Protein AF-A0A2H0TE61-F1 (afdb_monomer_lite)

Sequence (88 aa):
MEKGIIQILIIFILFVVVLSLLGVSLSSLTQNETLRNNFSFVWHWSSFIWENYLKAPTTAVWNFFVEFIFTPIKEQIKEHPVTEPSQS

Radius of gyration: 21.01 Å; chains: 1; bounding box: 37×49×51 Å

Organism: NCBI:txid1974726

Foldseek 3Di:
DVVVVVVVVVVVVVVQVVCVVVVHHPVCCVPPPVNVVVVVVVVVVVVCCCVPPVVVVVVVVVVCCCVPPVVVVVVCCVVPVPPPPPPD

Secondary structure (DSSP, 8-state):
-HHHHHHHHHHHHHHHHHHHHTT--HHHHHH-HHHHHHHHHHHHHHHHHIIIIIHHHHHHHHHHHIIIIIHHHHHHHHHS--------

pLDDT: mean 86.72, std 10.62, range [53.66, 96.12]

Structure (mmCIF, N/CA/C/O backbone):
data_AF-A0A2H0TE61-F1
#
_entry.id   AF-A0A2H0TE61-F1
#
loop_
_atom_site.group_PDB
_atom_site.id
_atom_site.type_symbol
_atom_site.label_atom_id
_atom_site.label_alt_id
_atom_site.label_comp_id
_atom_site.label_asym_id
_atom_site.label_entity_id
_atom_site.label_seq_id
_atom_site.pdbx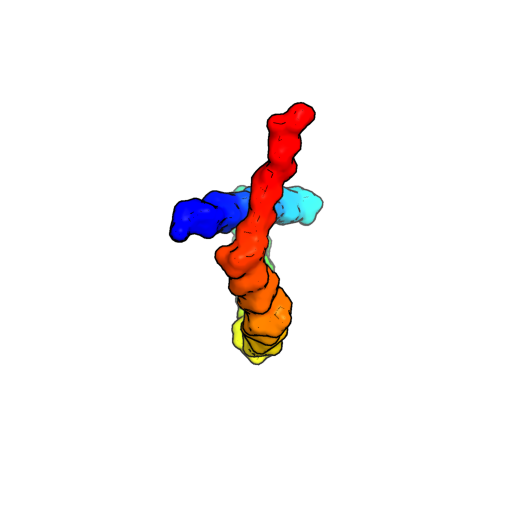_PDB_ins_code
_atom_site.Cartn_x
_atom_site.Cartn_y
_atom_site.Cartn_z
_atom_site.occupancy
_atom_site.B_iso_or_equiv
_atom_site.auth_seq_id
_atom_site.auth_comp_id
_atom_site.auth_asym_id
_atom_site.auth_atom_id
_atom_site.pdbx_PDB_model_num
ATOM 1 N N . MET A 1 1 ? 14.899 8.899 -3.511 1.00 53.97 1 MET A N 1
ATOM 2 C CA . MET A 1 1 ? 14.176 8.422 -2.309 1.00 53.97 1 MET A CA 1
ATOM 3 C C . MET A 1 1 ? 13.279 9.506 -1.708 1.00 53.97 1 MET A C 1
ATOM 5 O O . MET A 1 1 ? 12.170 9.184 -1.312 1.00 53.97 1 MET A O 1
ATOM 9 N N . GLU A 1 2 ? 13.672 10.784 -1.734 1.00 57.81 2 GLU A N 1
ATOM 10 C CA . GLU A 1 2 ? 12.907 11.903 -1.143 1.00 57.81 2 GLU A CA 1
ATOM 11 C C . GLU A 1 2 ? 11.501 12.122 -1.739 1.00 57.81 2 GLU A C 1
ATOM 13 O O . GLU A 1 2 ? 10.546 12.336 -0.996 1.00 57.81 2 GLU A O 1
ATOM 18 N N . LYS A 1 3 ? 11.321 11.968 -3.062 1.00 63.22 3 LYS A N 1
ATOM 19 C CA . LYS A 1 3 ? 9.990 12.078 -3.700 1.00 63.22 3 LYS A CA 1
ATOM 20 C C . LYS A 1 3 ? 8.991 11.000 -3.247 1.00 63.22 3 LYS A C 1
ATOM 22 O O . LYS A 1 3 ? 7.793 11.262 -3.221 1.00 63.22 3 LYS A O 1
ATOM 27 N N . GLY A 1 4 ? 9.469 9.810 -2.869 1.00 70.50 4 GLY A N 1
ATOM 28 C CA . GLY A 1 4 ? 8.598 8.694 -2.480 1.00 70.50 4 GLY A CA 1
ATOM 29 C C . GLY A 1 4 ? 7.903 8.915 -1.137 1.00 70.50 4 GLY A C 1
ATOM 30 O O . GLY A 1 4 ? 6.742 8.548 -0.979 1.00 70.50 4 GLY A O 1
ATOM 31 N N . ILE A 1 5 ? 8.580 9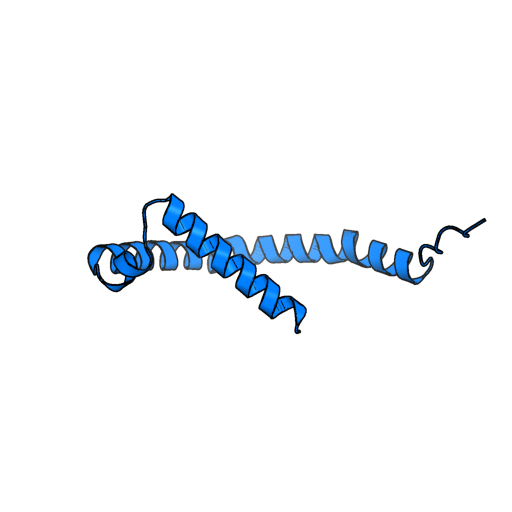.578 -0.193 1.00 84.00 5 ILE A N 1
ATOM 32 C CA . ILE A 1 5 ? 8.037 9.850 1.146 1.00 84.00 5 ILE A CA 1
ATOM 33 C C . ILE A 1 5 ? 6.878 10.848 1.063 1.00 84.00 5 ILE A C 1
ATOM 35 O O . ILE A 1 5 ? 5.822 10.623 1.649 1.00 84.00 5 ILE A O 1
ATOM 39 N N . ILE A 1 6 ? 7.043 11.917 0.281 1.00 87.81 6 ILE A N 1
ATOM 40 C CA . ILE A 1 6 ? 5.998 12.929 0.070 1.00 87.81 6 ILE A CA 1
ATOM 41 C C . ILE A 1 6 ? 4.782 12.330 -0.640 1.00 87.81 6 ILE A C 1
ATOM 43 O O . ILE A 1 6 ? 3.650 12.608 -0.253 1.00 87.81 6 ILE A O 1
ATOM 47 N N . GLN A 1 7 ? 4.992 11.459 -1.629 1.00 83.31 7 GLN A N 1
ATOM 48 C CA . GLN A 1 7 ? 3.893 10.786 -2.320 1.00 83.31 7 GLN A CA 1
ATOM 49 C C . GLN A 1 7 ? 3.109 9.856 -1.382 1.00 83.31 7 GLN A C 1
ATOM 51 O O . GLN A 1 7 ? 1.881 9.870 -1.396 1.00 83.31 7 GLN A O 1
ATOM 56 N N . ILE A 1 8 ? 3.801 9.111 -0.515 1.00 89.62 8 ILE A N 1
ATOM 57 C CA . ILE A 1 8 ? 3.174 8.285 0.527 1.00 89.62 8 ILE A CA 1
ATOM 58 C C . ILE A 1 8 ? 2.384 9.132 1.524 1.00 89.62 8 ILE A C 1
ATOM 60 O O . ILE A 1 8 ? 1.273 8.755 1.889 1.00 89.62 8 ILE A O 1
ATOM 64 N N . LEU A 1 9 ? 2.909 10.292 1.920 1.00 90.56 9 LEU A N 1
ATOM 65 C CA . LEU A 1 9 ? 2.207 11.208 2.814 1.00 90.56 9 LEU A CA 1
ATOM 66 C C . LEU A 1 9 ? 0.911 11.732 2.174 1.00 90.56 9 LEU A C 1
ATOM 68 O O . LEU A 1 9 ? -0.132 11.740 2.822 1.00 90.56 9 LEU A O 1
ATOM 72 N N . ILE A 1 10 ? 0.951 12.100 0.890 1.00 93.50 10 ILE A N 1
ATOM 73 C CA . ILE A 1 10 ? -0.234 12.541 0.135 1.00 93.50 10 ILE A CA 1
ATOM 74 C C . ILE A 1 10 ? -1.265 11.410 0.032 1.00 93.50 10 ILE A C 1
ATOM 76 O O . ILE A 1 10 ? -2.447 11.637 0.282 1.00 93.50 10 ILE A O 1
ATOM 80 N N . ILE A 1 11 ? -0.826 10.188 -0.280 1.00 93.75 11 ILE A N 1
ATOM 81 C CA . ILE A 1 11 ? -1.699 9.006 -0.330 1.00 93.75 11 ILE A CA 1
ATOM 82 C C . ILE A 1 11 ? -2.338 8.748 1.040 1.00 93.75 11 ILE A C 1
ATOM 84 O O . ILE A 1 11 ? -3.533 8.476 1.115 1.00 93.75 11 ILE A O 1
ATOM 88 N N . PHE A 1 12 ? -1.575 8.879 2.126 1.00 89.62 12 PHE A N 1
ATOM 89 C CA . PHE A 1 12 ? -2.082 8.697 3.483 1.00 89.62 12 PHE A CA 1
ATOM 90 C C . PHE A 1 12 ? -3.128 9.756 3.856 1.00 89.62 12 PHE A C 1
ATOM 92 O O . PHE A 1 12 ? -4.182 9.417 4.389 1.00 89.62 12 PHE A O 1
ATOM 99 N N . ILE A 1 13 ? -2.888 11.027 3.519 1.00 93.06 13 ILE A N 1
ATOM 100 C CA . ILE A 1 13 ? -3.861 12.109 3.735 1.00 93.06 13 ILE A CA 1
ATOM 101 C C . ILE A 1 13 ? -5.145 11.841 2.941 1.00 93.06 13 ILE A C 1
ATOM 103 O O . ILE A 1 13 ? -6.238 11.926 3.498 1.00 93.06 13 ILE A O 1
ATOM 107 N N . LEU A 1 14 ? -5.030 11.466 1.663 1.00 95.81 14 LEU A N 1
ATOM 108 C CA . LEU A 1 14 ? -6.185 11.118 0.832 1.00 95.81 14 LEU A CA 1
ATOM 109 C C . LEU A 1 14 ? -6.963 9.934 1.408 1.00 95.81 14 LEU A C 1
ATOM 111 O O . LEU A 1 14 ? -8.188 9.973 1.453 1.00 95.81 14 LEU A O 1
ATOM 115 N N . PHE A 1 15 ? -6.267 8.909 1.897 1.00 90.06 15 PHE A N 1
ATOM 116 C CA . PHE A 1 15 ? -6.892 7.766 2.551 1.00 90.06 15 PHE A CA 1
ATOM 117 C C . PHE A 1 15 ? -7.710 8.191 3.780 1.00 90.06 15 PHE A C 1
ATOM 119 O O . PHE A 1 15 ? -8.878 7.825 3.895 1.00 90.06 15 PHE A O 1
ATOM 126 N N . VAL A 1 16 ? -7.148 9.035 4.653 1.00 89.38 16 VAL A N 1
ATOM 127 C CA . VAL A 1 16 ? -7.857 9.607 5.814 1.00 89.38 16 VAL A CA 1
ATOM 128 C C . VAL A 1 16 ? -9.099 10.406 5.392 1.00 89.38 16 VAL A C 1
ATOM 130 O O . VAL A 1 16 ? -10.153 10.285 6.024 1.00 89.38 16 VAL A O 1
ATOM 133 N N . VAL A 1 17 ? -9.006 11.193 4.315 1.00 93.56 17 VAL A N 1
ATOM 134 C CA . VAL A 1 17 ? -10.144 11.949 3.765 1.00 93.56 17 VAL A CA 1
ATOM 135 C C . VAL A 1 17 ? -11.235 11.004 3.262 1.00 93.56 17 VAL A C 1
ATOM 137 O O . VAL A 1 17 ? -12.397 11.194 3.607 1.00 93.56 17 VAL A O 1
ATOM 140 N N . VAL A 1 18 ? -10.882 9.962 2.505 1.00 92.62 18 VAL A N 1
ATOM 141 C CA . VAL A 1 18 ? -11.846 8.968 2.003 1.00 92.62 18 VAL A CA 1
ATOM 142 C C . VAL A 1 18 ? -12.560 8.265 3.156 1.00 92.62 18 VAL A C 1
ATOM 144 O O . VAL A 1 18 ? -13.784 8.176 3.141 1.00 92.62 18 VAL A O 1
ATOM 147 N N . LEU A 1 19 ? -11.832 7.825 4.187 1.00 86.12 19 LEU A N 1
ATOM 148 C CA . LEU A 1 19 ? -12.448 7.231 5.378 1.00 86.12 19 LEU A CA 1
ATOM 149 C C . LEU A 1 19 ? -13.425 8.196 6.061 1.00 86.12 19 LEU A C 1
ATOM 151 O O . LEU A 1 19 ? -14.534 7.797 6.418 1.00 86.12 19 LEU A O 1
ATOM 155 N N . SER A 1 20 ? -13.047 9.472 6.165 1.00 86.62 20 SER A N 1
ATOM 156 C CA . SER A 1 20 ? -13.908 10.508 6.742 1.00 86.62 20 SER A CA 1
ATOM 157 C C . SER A 1 20 ? -15.177 10.733 5.909 1.00 86.62 20 SER A C 1
ATOM 159 O O . SER A 1 20 ? -16.254 10.888 6.480 1.00 86.62 20 SER A O 1
ATOM 161 N N . LEU A 1 21 ? -15.083 10.693 4.573 1.00 92.12 21 LEU A N 1
ATOM 162 C CA . LEU A 1 21 ? -16.236 10.789 3.663 1.00 92.12 21 LEU A CA 1
ATOM 163 C C . LEU A 1 21 ? -17.171 9.576 3.761 1.00 92.12 21 LEU A C 1
ATOM 165 O O . LEU A 1 21 ? -18.379 9.719 3.594 1.00 92.12 21 LEU A O 1
ATOM 169 N N . LEU A 1 22 ? -16.633 8.398 4.082 1.00 88.00 22 LEU A N 1
ATOM 170 C CA . LEU A 1 22 ? -17.410 7.190 4.378 1.00 88.00 22 LEU A CA 1
ATOM 171 C C . LEU A 1 22 ? -18.068 7.227 5.774 1.00 88.00 22 LEU A C 1
ATOM 173 O O . LEU A 1 22 ? -18.684 6.247 6.188 1.00 88.00 22 LEU A O 1
ATOM 177 N N . GLY A 1 23 ? -17.943 8.339 6.508 1.00 84.12 23 GLY A N 1
ATOM 178 C CA . GLY A 1 23 ? -18.517 8.526 7.843 1.00 84.12 23 GLY A CA 1
ATOM 179 C C . GLY A 1 23 ? -17.701 7.886 8.968 1.00 84.12 23 GLY A C 1
ATOM 180 O O . GLY A 1 23 ? -18.167 7.819 10.105 1.00 84.12 23 GLY A O 1
ATOM 181 N N . VAL A 1 24 ? -16.484 7.420 8.676 1.00 85.25 24 VAL A N 1
ATOM 182 C CA . VAL A 1 24 ? -15.609 6.740 9.632 1.00 85.25 24 VAL A CA 1
ATOM 183 C C . VAL A 1 24 ? -14.475 7.676 10.039 1.00 85.25 24 VAL A C 1
ATOM 185 O O . VAL A 1 24 ? -13.595 8.004 9.248 1.00 85.25 24 VAL A O 1
ATOM 188 N N . SER A 1 25 ? -14.454 8.089 11.307 1.00 85.06 25 SER A N 1
ATOM 189 C CA . SER A 1 25 ? -13.337 8.875 11.847 1.00 85.06 25 SER A CA 1
ATOM 190 C C . SER A 1 25 ? -12.217 7.964 12.363 1.00 85.06 25 SER A C 1
ATOM 192 O O . SER A 1 25 ? -12.489 6.908 12.943 1.00 85.06 25 SER A O 1
ATOM 194 N N . LEU A 1 26 ? -10.950 8.381 12.251 1.00 82.12 26 LEU A N 1
ATOM 195 C CA . LEU A 1 26 ? -9.837 7.613 12.836 1.00 82.12 26 LEU A CA 1
ATOM 196 C C . LEU A 1 26 ? -9.957 7.461 14.354 1.00 82.12 26 LEU A C 1
ATOM 198 O O . LEU A 1 26 ? -9.614 6.409 14.884 1.00 82.12 26 LEU A O 1
ATOM 202 N N . SER A 1 27 ? -10.498 8.470 15.044 1.00 83.81 27 SER A N 1
ATOM 203 C CA . SER A 1 27 ? -10.771 8.382 16.484 1.00 83.81 27 SER A CA 1
ATOM 204 C C . SER A 1 27 ? -11.769 7.266 16.793 1.00 83.81 27 SER A C 1
ATOM 206 O O . SER A 1 27 ? -11.561 6.480 17.711 1.00 83.81 27 SER A O 1
ATOM 208 N N . SER A 1 28 ? -12.834 7.142 15.994 1.00 84.38 28 SER A N 1
ATOM 209 C CA . SER A 1 28 ? -13.814 6.069 16.179 1.00 84.38 28 SER A CA 1
ATOM 210 C C . SER A 1 28 ? -13.236 4.682 15.892 1.00 84.38 28 SER A C 1
ATOM 212 O O . SER A 1 28 ? -13.609 3.731 16.571 1.00 84.38 28 SER A O 1
ATOM 214 N N . LEU A 1 29 ? -12.283 4.558 14.960 1.00 82.81 29 LEU A N 1
ATOM 215 C CA . LEU A 1 29 ? -11.606 3.287 14.674 1.00 82.81 29 LEU A CA 1
ATOM 216 C C . LEU A 1 29 ? -10.726 2.809 15.834 1.00 82.81 29 LEU A C 1
ATOM 218 O O . LEU A 1 29 ? -10.607 1.606 16.053 1.00 82.81 29 LEU A O 1
ATOM 222 N N . THR A 1 30 ? -10.096 3.726 16.571 1.00 82.81 30 THR A N 1
ATOM 223 C CA . THR A 1 30 ? -9.214 3.364 17.691 1.00 82.81 30 THR A CA 1
ATOM 224 C C . THR A 1 30 ? -9.976 3.172 18.999 1.00 82.81 30 THR A C 1
ATOM 226 O O . THR A 1 30 ? -9.590 2.326 19.804 1.00 82.81 30 THR A O 1
ATOM 229 N N . GLN A 1 31 ? -11.066 3.914 19.202 1.00 89.75 31 GLN A N 1
ATOM 230 C CA . GLN A 1 31 ? -11.857 3.886 20.436 1.00 89.75 31 GLN A CA 1
ATOM 231 C C . GLN A 1 31 ? -12.965 2.825 20.432 1.00 89.75 31 GLN A C 1
ATOM 233 O O . GLN A 1 31 ? -13.357 2.354 21.496 1.00 89.75 31 GLN A O 1
ATOM 238 N N . ASN A 1 32 ? -13.482 2.437 19.262 1.00 88.56 32 ASN A N 1
ATOM 239 C CA . ASN A 1 32 ? -14.555 1.454 19.157 1.00 88.56 32 ASN A CA 1
ATOM 240 C C . ASN A 1 32 ? -13.998 0.078 18.774 1.00 88.56 32 ASN A C 1
ATOM 242 O O . ASN A 1 32 ? -13.556 -0.148 17.647 1.00 88.56 32 ASN A O 1
ATOM 246 N N . GLU A 1 33 ? -14.074 -0.868 19.707 1.00 89.56 33 GLU A N 1
ATOM 247 C CA . GLU A 1 33 ? -13.580 -2.231 19.507 1.00 89.56 33 GLU A CA 1
ATOM 248 C C . GLU A 1 33 ? -14.291 -2.972 18.363 1.00 89.56 33 GLU A C 1
ATOM 250 O O . GLU A 1 33 ? -13.654 -3.706 17.607 1.00 89.56 33 GLU A O 1
ATOM 255 N N . THR A 1 34 ? -15.590 -2.728 18.165 1.00 89.88 34 THR A N 1
ATOM 256 C CA . THR A 1 34 ? -16.354 -3.349 17.072 1.00 89.88 34 THR A CA 1
ATOM 257 C C . THR A 1 34 ? -15.885 -2.832 15.717 1.00 89.88 34 THR A C 1
ATOM 259 O O . THR A 1 34 ? -15.629 -3.628 14.813 1.00 89.88 34 THR A O 1
ATOM 262 N N . LEU A 1 35 ? -15.724 -1.515 15.562 1.00 86.19 35 LEU A N 1
ATOM 263 C CA . LEU A 1 35 ? -15.207 -0.937 14.319 1.00 86.19 35 LEU A CA 1
ATOM 264 C C . LEU A 1 35 ? -13.777 -1.405 14.048 1.00 86.19 35 LEU A C 1
ATOM 266 O O . LEU A 1 35 ? -13.479 -1.804 12.924 1.00 86.19 35 LEU A O 1
ATOM 270 N N . ARG A 1 36 ? -12.921 -1.441 15.077 1.00 88.19 36 ARG A N 1
ATOM 271 C CA . ARG A 1 36 ? -11.547 -1.944 14.966 1.00 88.19 36 ARG A CA 1
ATOM 272 C C . ARG A 1 36 ? -11.505 -3.381 14.445 1.00 88.19 36 ARG A C 1
ATOM 274 O O . ARG A 1 36 ? -10.743 -3.673 13.526 1.00 88.19 36 ARG A O 1
ATOM 281 N N . ASN A 1 37 ? -12.343 -4.263 14.991 1.00 90.38 37 ASN A N 1
ATOM 282 C CA . ASN A 1 37 ? -12.385 -5.671 14.594 1.00 90.38 37 ASN A CA 1
ATOM 283 C C . ASN A 1 37 ? -12.927 -5.855 13.167 1.00 90.38 37 ASN A C 1
ATOM 285 O O . ASN A 1 37 ? -12.337 -6.604 12.390 1.00 90.38 37 ASN A O 1
ATOM 289 N N . ASN A 1 38 ? -13.984 -5.129 12.782 1.00 89.06 38 ASN A N 1
ATOM 290 C CA . ASN A 1 38 ? -14.511 -5.166 11.412 1.00 89.06 38 ASN A CA 1
ATOM 291 C C . ASN A 1 38 ? -13.485 -4.649 10.394 1.00 89.06 38 ASN A C 1
ATOM 293 O O . ASN A 1 38 ? -13.262 -5.273 9.359 1.00 89.06 38 ASN A O 1
ATOM 297 N N . PHE A 1 39 ? -12.816 -3.536 10.701 1.00 89.19 39 PHE A N 1
ATOM 298 C CA . PHE A 1 39 ? -11.810 -2.956 9.816 1.00 89.19 39 PHE A CA 1
ATOM 299 C C . PHE A 1 39 ? -10.583 -3.864 9.687 1.00 89.19 39 PHE A C 1
ATOM 301 O O . PHE A 1 39 ? -10.073 -4.051 8.586 1.00 89.19 39 PHE A O 1
ATOM 308 N N . SER A 1 40 ? -10.145 -4.489 10.786 1.00 89.19 40 SER A N 1
ATOM 309 C CA . SER A 1 40 ? -9.070 -5.486 10.763 1.00 89.19 40 SER A CA 1
ATOM 310 C C . SER A 1 40 ? -9.444 -6.707 9.923 1.00 89.19 40 SER A C 1
ATOM 312 O O . SER A 1 40 ? -8.617 -7.176 9.145 1.00 89.19 40 SER A O 1
ATOM 314 N N . PHE A 1 41 ? -10.685 -7.189 10.017 1.00 90.88 41 PHE A N 1
ATOM 315 C CA . PHE A 1 41 ? -11.174 -8.285 9.183 1.00 90.88 41 PHE A CA 1
ATOM 316 C C . PHE A 1 41 ? -11.147 -7.924 7.692 1.00 90.88 41 PHE A C 1
ATOM 318 O O . PHE A 1 41 ? -10.557 -8.654 6.894 1.00 90.88 41 PHE A O 1
ATOM 325 N N . VAL A 1 42 ? -11.719 -6.774 7.318 1.00 90.06 42 VAL A N 1
ATOM 326 C CA . VAL A 1 42 ? -11.729 -6.298 5.924 1.00 90.06 42 VAL A CA 1
ATOM 327 C C . VAL A 1 42 ? -10.308 -6.085 5.415 1.00 90.06 42 VAL A C 1
ATOM 329 O O . VAL A 1 42 ? -9.996 -6.478 4.292 1.00 90.06 42 VAL A O 1
ATOM 332 N N . TRP A 1 43 ? -9.432 -5.508 6.238 1.00 88.81 43 TRP A N 1
ATOM 333 C CA . TRP A 1 43 ? -8.031 -5.296 5.894 1.00 88.81 43 TRP A CA 1
ATOM 334 C C . TRP A 1 43 ? -7.295 -6.615 5.657 1.00 88.81 43 TRP A C 1
ATOM 336 O O . TRP A 1 43 ? -6.652 -6.759 4.622 1.00 88.81 43 TRP A O 1
ATOM 346 N N . HIS A 1 44 ? -7.422 -7.592 6.561 1.00 94.69 44 HIS A N 1
ATOM 347 C CA . HIS A 1 44 ? -6.805 -8.912 6.402 1.00 94.69 44 HIS A CA 1
ATOM 348 C C . HIS A 1 44 ? -7.329 -9.659 5.178 1.00 94.69 44 HIS A C 1
ATOM 350 O O . HIS A 1 44 ? -6.558 -10.289 4.461 1.00 94.69 44 HIS A O 1
ATOM 356 N N . TRP A 1 45 ? -8.631 -9.591 4.915 1.00 94.25 45 TRP A N 1
ATOM 357 C CA . TRP A 1 45 ? -9.210 -10.228 3.740 1.00 94.25 45 TRP A CA 1
ATOM 358 C C . TRP A 1 45 ? -8.734 -9.560 2.444 1.00 94.25 45 TRP A C 1
ATOM 360 O O . TRP A 1 45 ? -8.316 -10.237 1.506 1.00 94.25 45 TRP A O 1
ATOM 370 N N . SER A 1 46 ? -8.713 -8.226 2.418 1.00 91.94 46 SER A N 1
ATOM 371 C CA . SER A 1 46 ? -8.233 -7.453 1.269 1.00 91.94 46 SER A CA 1
ATOM 372 C C . SER A 1 46 ? -6.744 -7.688 1.013 1.00 91.94 46 SER A C 1
ATOM 374 O O . SER A 1 46 ? -6.344 -7.882 -0.134 1.00 91.94 46 SER A O 1
ATOM 376 N N . SER A 1 47 ? -5.920 -7.724 2.065 1.00 93.00 47 SER A N 1
ATOM 377 C CA . SER A 1 47 ? -4.488 -8.006 1.943 1.00 93.00 47 SER A CA 1
ATOM 378 C C . SER A 1 47 ? -4.232 -9.447 1.513 1.00 93.00 47 SER A C 1
ATOM 380 O O . SER A 1 47 ? -3.379 -9.677 0.661 1.00 93.00 47 SER A O 1
ATOM 382 N N . PHE A 1 48 ? -5.013 -10.411 2.006 1.00 94.69 48 PHE A N 1
ATOM 383 C CA . PHE A 1 48 ? -4.955 -11.793 1.541 1.00 94.69 48 PHE A CA 1
ATOM 384 C C . PHE A 1 48 ? -5.273 -11.893 0.047 1.00 94.69 48 PHE A C 1
ATOM 386 O O . PHE A 1 48 ? -4.533 -12.543 -0.691 1.00 94.69 48 PHE A O 1
ATOM 393 N N . ILE A 1 49 ? -6.331 -11.226 -0.424 1.00 95.50 49 ILE A N 1
ATOM 394 C CA . ILE A 1 49 ? -6.675 -11.214 -1.851 1.00 95.50 49 ILE A CA 1
ATOM 395 C C . ILE A 1 49 ? -5.560 -10.579 -2.675 1.00 95.50 49 ILE A C 1
ATOM 397 O O . ILE A 1 49 ? -5.162 -11.119 -3.710 1.00 95.50 49 ILE A O 1
ATOM 401 N N . TRP A 1 50 ? -5.042 -9.444 -2.208 1.00 92.69 50 TRP A N 1
ATOM 402 C CA . TRP A 1 50 ? -3.947 -8.760 -2.871 1.00 92.69 50 TRP A CA 1
ATOM 403 C C . TRP A 1 50 ? -2.727 -9.670 -3.010 1.00 92.69 50 TRP A C 1
ATOM 405 O O . TRP A 1 50 ? -2.291 -9.928 -4.127 1.00 92.69 50 TRP A O 1
ATOM 415 N N . GLU A 1 51 ? -2.219 -10.208 -1.903 1.00 95.38 51 GLU A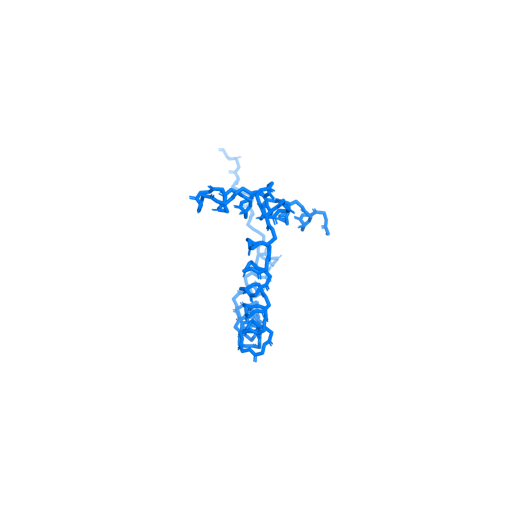 N 1
ATOM 416 C CA . GLU A 1 51 ? -0.996 -11.014 -1.882 1.00 95.38 51 GLU A CA 1
ATOM 417 C C . GLU A 1 51 ? -1.129 -12.322 -2.671 1.00 95.38 51 GLU A C 1
ATOM 419 O O . GLU A 1 51 ? -0.196 -12.699 -3.377 1.00 95.38 51 GLU A O 1
ATOM 424 N N . ASN A 1 52 ? -2.281 -12.997 -2.597 1.00 96.12 52 ASN A N 1
ATOM 425 C CA . ASN A 1 52 ? -2.443 -14.329 -3.186 1.00 96.12 52 ASN A CA 1
ATOM 426 C C . ASN A 1 52 ? -2.944 -14.315 -4.635 1.00 96.12 52 ASN A C 1
ATOM 428 O O . ASN A 1 52 ? -2.651 -15.251 -5.375 1.00 96.12 52 ASN A O 1
ATOM 432 N N . TYR A 1 53 ? -3.685 -13.285 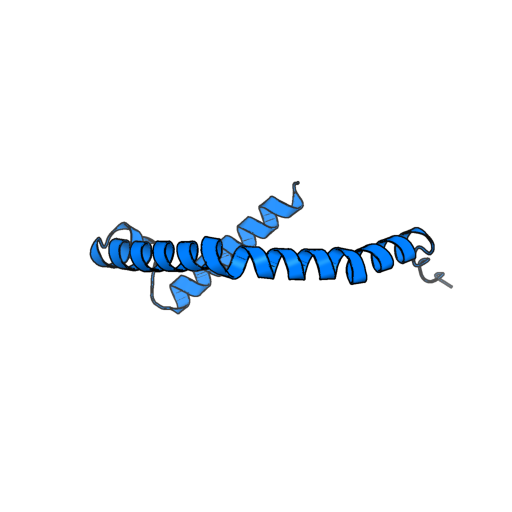-5.056 1.00 93.19 53 TYR A N 1
ATOM 433 C CA . TYR A 1 53 ? -4.346 -13.287 -6.369 1.00 93.19 53 TYR A CA 1
ATOM 434 C C . TYR A 1 53 ? -3.962 -12.102 -7.244 1.00 93.19 53 TYR A C 1
ATOM 436 O O . TYR A 1 53 ? -3.748 -12.280 -8.439 1.00 93.19 53 TYR A O 1
ATOM 444 N N . LEU A 1 54 ? -3.880 -10.892 -6.686 1.00 94.12 54 LEU A N 1
ATOM 445 C CA . LEU A 1 54 ? -3.725 -9.681 -7.500 1.00 94.12 54 LEU A CA 1
ATOM 446 C C . LEU A 1 54 ? -2.269 -9.256 -7.676 1.00 94.12 54 LEU A C 1
ATOM 448 O O . LEU A 1 54 ? -1.921 -8.686 -8.707 1.00 94.12 54 LEU A O 1
ATOM 452 N N . LYS A 1 55 ? -1.396 -9.550 -6.715 1.00 94.69 55 LYS A N 1
ATOM 453 C CA . LYS A 1 55 ? -0.002 -9.104 -6.721 1.00 94.69 55 LYS A 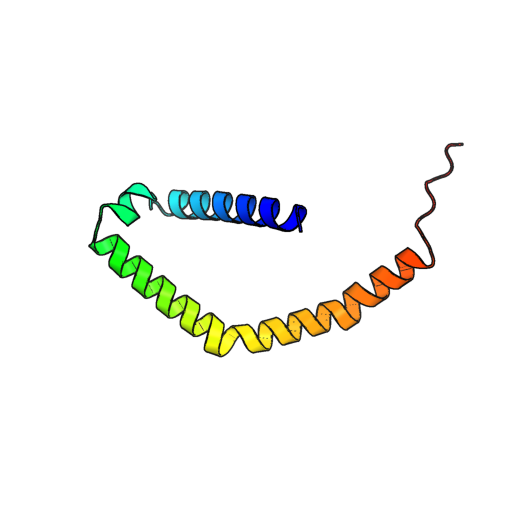CA 1
ATOM 454 C C . LYS A 1 55 ? 0.755 -9.618 -7.936 1.00 94.69 55 LYS A C 1
ATOM 456 O O . LYS A 1 55 ? 1.364 -8.822 -8.647 1.00 94.69 55 LYS A O 1
ATOM 461 N N . ALA A 1 56 ? 0.698 -10.922 -8.197 1.00 92.44 56 ALA A N 1
ATOM 462 C CA . ALA A 1 56 ? 1.388 -11.539 -9.328 1.00 92.44 56 ALA A CA 1
ATOM 463 C C . ALA A 1 56 ? 0.962 -10.953 -10.693 1.00 92.44 56 ALA A C 1
ATOM 465 O O . ALA A 1 56 ? 1.833 -10.432 -11.394 1.00 92.44 56 ALA A O 1
ATOM 466 N N . PRO A 1 57 ? -0.333 -10.941 -11.075 1.00 93.06 57 PRO A N 1
ATOM 467 C CA . PRO A 1 57 ? -0.747 -10.363 -12.351 1.00 93.06 57 PRO A CA 1
ATOM 468 C C . PRO A 1 57 ? -0.500 -8.855 -12.412 1.00 93.06 57 PRO A C 1
ATOM 470 O O . PRO A 1 57 ? -0.047 -8.365 -13.440 1.00 93.06 57 PRO A O 1
ATOM 473 N N . THR A 1 58 ? -0.712 -8.113 -11.319 1.00 94.19 58 THR A N 1
ATOM 474 C CA . THR A 1 58 ? -0.457 -6.662 -11.312 1.00 94.19 58 THR A CA 1
ATOM 475 C C . THR A 1 58 ? 1.024 -6.358 -11.508 1.00 94.19 58 THR A C 1
ATOM 477 O O . THR A 1 58 ? 1.371 -5.436 -12.239 1.00 94.19 58 THR A O 1
ATOM 480 N N . THR A 1 59 ? 1.908 -7.162 -10.915 1.00 94.69 59 THR A N 1
ATOM 481 C CA . THR A 1 59 ? 3.359 -7.025 -11.096 1.00 94.69 59 THR A CA 1
ATOM 482 C C . THR A 1 59 ? 3.760 -7.355 -12.530 1.00 94.69 59 THR A C 1
ATOM 484 O O . THR A 1 59 ? 4.549 -6.627 -13.122 1.00 94.69 59 THR A O 1
ATOM 487 N N . ALA A 1 60 ? 3.186 -8.405 -13.121 1.00 93.50 60 ALA A N 1
ATOM 488 C CA . ALA A 1 60 ? 3.434 -8.758 -14.516 1.00 93.50 60 ALA A CA 1
ATOM 489 C C . ALA A 1 60 ? 2.980 -7.648 -15.480 1.00 93.50 60 ALA A C 1
ATOM 491 O O . ALA A 1 60 ? 3.747 -7.240 -16.349 1.00 93.50 60 ALA A O 1
ATOM 492 N N . VAL A 1 61 ? 1.770 -7.112 -15.287 1.00 95.81 61 VAL A N 1
ATOM 493 C CA . VAL A 1 61 ? 1.240 -5.992 -16.081 1.00 95.81 61 VAL A CA 1
ATOM 494 C C . VAL A 1 61 ? 2.101 -4.742 -15.909 1.00 95.81 61 VAL A C 1
ATOM 496 O O . VAL A 1 61 ? 2.418 -4.077 -16.893 1.00 95.81 61 VAL A O 1
ATOM 499 N N . TRP A 1 62 ? 2.513 -4.431 -14.679 1.00 93.94 62 TRP A N 1
ATOM 500 C CA . TRP A 1 62 ? 3.380 -3.289 -14.405 1.00 93.94 62 TRP A CA 1
ATOM 501 C C . TRP A 1 62 ? 4.743 -3.430 -15.082 1.00 93.94 62 TRP A C 1
ATOM 503 O O . TRP A 1 62 ? 5.196 -2.500 -15.743 1.00 93.94 62 TRP A O 1
ATOM 513 N N . ASN A 1 63 ? 5.371 -4.601 -14.975 1.00 95.69 63 ASN A N 1
ATOM 514 C CA . ASN A 1 63 ? 6.658 -4.869 -15.611 1.00 95.69 63 ASN A CA 1
ATOM 515 C C . ASN A 1 63 ? 6.551 -4.770 -17.134 1.00 95.69 63 ASN A C 1
ATOM 517 O O . ASN A 1 63 ? 7.371 -4.092 -17.744 1.00 95.69 63 ASN A O 1
ATOM 521 N N . PHE A 1 64 ? 5.503 -5.347 -17.730 1.00 95.69 64 PHE A N 1
ATOM 522 C CA . PHE A 1 64 ? 5.231 -5.212 -19.161 1.00 95.69 64 PHE A CA 1
ATOM 523 C C . PHE A 1 64 ? 5.088 -3.740 -19.565 1.00 95.69 64 PHE A C 1
ATOM 525 O O . PHE A 1 64 ? 5.713 -3.283 -20.518 1.00 95.69 64 PHE A O 1
ATOM 532 N N . PHE A 1 65 ? 4.307 -2.960 -18.819 1.00 95.50 65 PHE A N 1
ATOM 533 C CA . PHE A 1 65 ? 4.138 -1.539 -19.103 1.00 95.50 65 PHE A CA 1
ATOM 534 C C . PHE A 1 65 ? 5.465 -0.769 -19.013 1.00 95.50 65 PHE A C 1
ATOM 536 O O . PHE A 1 65 ? 5.785 0.039 -19.886 1.00 95.50 65 PHE A O 1
ATOM 543 N N . VAL A 1 66 ? 6.263 -1.025 -17.975 1.00 93.81 66 VAL A N 1
ATOM 544 C CA . VAL A 1 66 ? 7.560 -0.364 -17.795 1.00 93.81 66 VAL A CA 1
ATOM 545 C C . VAL A 1 66 ? 8.539 -0.744 -18.904 1.00 93.81 66 VAL A C 1
ATOM 547 O O . VAL A 1 66 ? 9.225 0.129 -19.431 1.00 93.81 66 VAL A O 1
ATOM 550 N N . GLU A 1 67 ? 8.607 -2.017 -19.274 1.00 95.00 67 GLU A N 1
ATOM 551 C CA . GLU A 1 67 ? 9.542 -2.519 -20.279 1.00 95.00 67 GLU A CA 1
ATOM 552 C C . GLU A 1 67 ? 9.175 -2.041 -21.688 1.00 95.00 67 GLU A C 1
ATOM 554 O O . GLU A 1 67 ? 10.019 -1.481 -22.382 1.00 95.00 67 GLU A O 1
ATOM 559 N N . PHE A 1 68 ? 7.908 -2.174 -22.087 1.00 93.50 68 PHE A N 1
ATOM 560 C CA . PHE A 1 68 ? 7.489 -1.910 -23.467 1.00 93.50 68 PHE A CA 1
ATOM 561 C C . PHE A 1 68 ? 7.062 -0.471 -23.736 1.00 93.50 68 PHE A C 1
ATOM 563 O O . PHE A 1 68 ? 7.144 -0.023 -24.876 1.00 93.50 68 PHE A O 1
ATOM 570 N N . ILE A 1 69 ? 6.583 0.257 -22.726 1.00 92.88 69 ILE A N 1
ATOM 571 C CA . ILE A 1 69 ? 6.098 1.630 -22.909 1.00 92.88 69 ILE A CA 1
ATOM 572 C C . ILE A 1 69 ? 7.079 2.618 -22.289 1.00 92.88 69 ILE A C 1
ATOM 574 O O . ILE A 1 69 ? 7.566 3.522 -22.961 1.00 92.88 69 ILE A O 1
ATOM 578 N N . PHE A 1 70 ? 7.398 2.461 -21.004 1.00 91.19 70 PHE A N 1
ATOM 579 C CA . PHE A 1 70 ? 8.110 3.509 -20.271 1.00 91.19 70 PHE A CA 1
ATOM 580 C C . PHE A 1 70 ? 9.609 3.588 -20.602 1.00 91.19 70 PHE A C 1
ATOM 582 O O . PHE A 1 70 ? 10.140 4.681 -20.793 1.00 91.19 70 PHE A O 1
ATOM 589 N N . THR A 1 71 ? 10.291 2.444 -20.679 1.00 93.12 71 THR A N 1
ATOM 590 C CA . THR A 1 71 ? 11.725 2.350 -21.007 1.00 93.12 71 THR A CA 1
ATOM 591 C C . THR A 1 71 ? 12.061 2.960 -22.371 1.00 93.12 71 THR A C 1
ATOM 593 O O . THR A 1 71 ? 12.884 3.877 -22.390 1.00 93.12 71 THR A O 1
ATOM 596 N N . PRO A 1 72 ? 11.407 2.574 -23.486 1.00 91.94 72 PRO A N 1
ATOM 597 C CA . PRO A 1 72 ? 11.735 3.144 -24.792 1.00 91.94 72 PRO A CA 1
ATOM 598 C C . PRO A 1 72 ? 11.454 4.648 -24.858 1.00 91.94 72 PRO A C 1
ATOM 600 O O . PRO A 1 72 ? 12.257 5.395 -25.407 1.00 91.94 72 PRO A O 1
ATOM 603 N N . ILE A 1 73 ? 10.372 5.131 -24.235 1.00 92.00 73 ILE A N 1
ATOM 604 C CA . ILE A 1 73 ? 10.099 6.576 -24.143 1.00 92.00 73 ILE A CA 1
ATOM 605 C C . ILE A 1 73 ? 11.241 7.295 -23.413 1.00 92.00 73 ILE A C 1
ATOM 607 O O . ILE A 1 73 ? 11.704 8.347 -23.852 1.00 92.00 73 ILE A O 1
ATOM 611 N N . LYS A 1 74 ? 11.720 6.731 -22.300 1.00 91.62 74 LYS A N 1
ATOM 612 C CA . LYS A 1 74 ? 12.808 7.320 -21.514 1.00 91.62 74 LYS A CA 1
ATOM 613 C C . LYS A 1 74 ? 14.128 7.359 -22.289 1.00 91.62 74 LYS A C 1
ATOM 615 O O . LYS A 1 74 ? 14.864 8.335 -22.161 1.00 91.62 74 LYS A O 1
ATOM 620 N N . GLU A 1 75 ? 14.431 6.322 -23.064 1.00 90.69 75 GLU A N 1
ATOM 621 C CA . GLU A 1 75 ? 15.625 6.261 -23.915 1.00 90.69 75 GLU A CA 1
ATOM 622 C C . GLU A 1 75 ? 15.554 7.280 -25.054 1.00 90.69 75 GLU A C 1
ATOM 624 O O . GLU A 1 75 ? 16.485 8.063 -25.218 1.00 90.69 75 GLU A O 1
ATOM 629 N N . GLN A 1 76 ? 14.413 7.380 -25.741 1.00 88.19 76 GLN A N 1
ATOM 630 C CA . GLN A 1 76 ? 14.191 8.378 -26.792 1.00 88.19 76 GLN A CA 1
ATOM 631 C C . GLN A 1 76 ? 14.348 9.816 -26.278 1.00 88.19 76 GLN A C 1
ATOM 633 O O . GLN A 1 76 ? 15.016 10.626 -26.911 1.00 88.19 76 GLN A O 1
ATOM 638 N N . ILE A 1 77 ? 13.802 10.134 -25.099 1.00 89.50 77 ILE A N 1
ATOM 639 C CA . ILE A 1 77 ? 13.966 11.461 -24.477 1.00 89.50 77 ILE A CA 1
ATOM 640 C C . ILE A 1 77 ? 15.432 11.733 -24.115 1.00 89.50 77 ILE A C 1
ATOM 642 O O . ILE A 1 77 ? 15.878 12.878 -24.135 1.00 89.50 77 ILE A O 1
ATOM 646 N N . LYS A 1 78 ? 16.191 10.697 -23.751 1.00 88.00 78 LYS A N 1
ATOM 647 C CA . LYS A 1 78 ? 17.608 10.836 -23.410 1.00 88.00 78 LYS A CA 1
ATOM 648 C C . LYS A 1 78 ? 18.472 11.076 -24.653 1.00 88.00 78 LYS A C 1
ATOM 650 O O . LYS A 1 78 ? 19.418 11.853 -24.570 1.00 88.00 78 LYS A O 1
ATOM 655 N N . GLU A 1 79 ? 18.167 10.409 -25.764 1.00 84.94 79 GLU A N 1
ATOM 656 C CA . GLU A 1 79 ? 18.885 10.550 -27.041 1.00 84.94 79 GLU A CA 1
ATOM 657 C C . GLU A 1 79 ? 18.500 11.830 -27.792 1.00 84.94 79 GLU A C 1
ATOM 659 O O . GLU A 1 79 ? 19.356 12.489 -28.382 1.00 84.94 79 GLU A O 1
ATOM 664 N N . HIS A 1 80 ? 17.232 12.226 -27.705 1.00 78.81 80 HIS A N 1
ATOM 665 C CA . HIS A 1 80 ? 16.691 13.455 -28.270 1.00 78.81 80 HIS A CA 1
ATOM 666 C C . HIS A 1 80 ? 16.064 14.297 -27.155 1.00 78.81 80 HIS A C 1
ATOM 668 O O . HIS A 1 80 ? 14.834 14.338 -27.025 1.00 78.81 80 HIS A O 1
ATOM 674 N N . PRO A 1 81 ? 16.887 14.968 -26.323 1.00 74.31 81 PRO A N 1
ATOM 675 C CA . PRO A 1 81 ? 16.361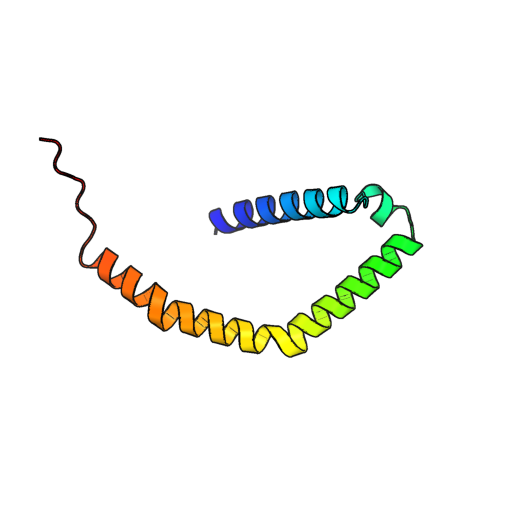 15.878 -25.321 1.00 74.31 81 PRO A CA 1
ATOM 676 C C . PRO A 1 81 ? 15.539 16.939 -26.044 1.00 74.31 81 PRO A C 1
ATOM 678 O O . PRO A 1 81 ? 16.014 17.540 -27.007 1.00 74.31 81 PRO A O 1
ATOM 681 N N . VAL A 1 82 ? 14.295 17.142 -25.604 1.00 72.06 82 VAL A N 1
ATOM 682 C CA . VAL A 1 82 ? 13.428 18.200 -26.129 1.00 72.06 82 VAL A CA 1
ATOM 683 C C . VAL A 1 82 ? 14.165 19.521 -25.918 1.00 72.06 82 VAL A C 1
ATOM 685 O O . VAL A 1 82 ? 14.244 20.023 -24.799 1.00 72.06 82 VAL A O 1
ATOM 688 N N . THR A 1 83 ? 14.784 20.033 -26.981 1.00 71.69 83 THR A N 1
ATOM 689 C CA . THR A 1 83 ? 15.479 21.316 -26.972 1.00 71.69 83 THR A CA 1
ATOM 690 C C . THR A 1 83 ? 14.453 22.387 -26.645 1.00 71.69 83 THR A C 1
ATOM 692 O O . THR A 1 83 ? 13.397 22.425 -27.283 1.00 71.69 83 THR A O 1
ATOM 695 N N . GLU A 1 84 ? 14.745 23.226 -25.647 1.00 64.38 84 GLU A N 1
ATOM 696 C CA . GLU A 1 84 ? 13.930 24.399 -25.325 1.00 64.38 84 GLU A CA 1
ATOM 697 C C . GLU A 1 84 ? 13.554 25.148 -26.611 1.00 64.38 84 GLU A C 1
ATOM 699 O O . GLU A 1 84 ? 14.404 25.290 -27.499 1.00 64.38 84 GLU A O 1
ATOM 704 N N . PRO A 1 85 ? 12.303 25.628 -26.745 1.00 58.75 85 PRO A N 1
ATOM 705 C CA . PRO A 1 85 ? 11.958 26.488 -27.859 1.00 58.75 85 PRO A CA 1
ATOM 706 C C . PRO A 1 85 ? 12.891 27.698 -27.814 1.00 58.75 85 PRO A C 1
ATOM 708 O O . PRO A 1 85 ? 12.877 28.465 -26.851 1.00 58.75 85 PRO A O 1
ATOM 711 N N . SER A 1 86 ? 13.718 27.817 -28.857 1.00 53.66 86 SER A N 1
ATOM 712 C CA . SER A 1 86 ? 14.527 28.992 -29.168 1.00 53.66 86 SER A CA 1
ATOM 713 C C . SER A 1 86 ? 13.684 30.238 -28.913 1.00 53.66 86 SER A C 1
ATOM 715 O O . SER A 1 86 ? 12.750 30.509 -29.665 1.00 53.66 86 SER A O 1
ATOM 717 N N . GLN A 1 87 ? 14.002 30.966 -27.843 1.00 54.84 87 GLN A N 1
ATOM 718 C CA . GLN A 1 87 ? 13.479 32.304 -27.600 1.00 54.84 87 GLN A CA 1
ATOM 719 C C . GLN A 1 87 ? 14.015 33.193 -28.734 1.00 54.84 87 GLN A C 1
ATOM 721 O O . GLN A 1 87 ? 15.163 33.632 -28.685 1.00 54.84 87 GLN A O 1
ATOM 726 N N . SER A 1 88 ? 13.215 33.362 -29.789 1.00 56.47 88 SER A N 1
ATOM 727 C CA . SER A 1 88 ? 13.394 34.375 -30.836 1.00 56.47 88 SER A CA 1
ATOM 728 C C . SER A 1 88 ? 12.500 35.569 -30.555 1.00 56.47 88 SER A C 1
ATOM 730 O O . SER A 1 88 ? 11.299 35.304 -30.308 1.00 56.47 88 SER A O 1
#